Protein AF-A0AAD5GXT1-F1 (afdb_monomer_lite)

Organism: Ambrosia artemisiifolia (NCBI:txid4212)

Radius of gyration: 16.82 Å; chains: 1; bounding box: 49×29×62 Å

InterPro domains:
  IPR007011 Late embryogenesis abundant protein, SMP subgroup domain [PF04927] (12-69)
  IPR007011 Late embryogenesis abundant protein, SMP subgroup domain [PF04927] (77-134)
  IPR042971 Late embryogenesis abundant protein, SMP subgroup [PTHR31174] (7-134)

Foldseek 3Di:
DDDDPPPVPQAQKLLNLLLQLCVQFVLFFQAPLLLQLVLLSLCVQVVPNDDDVQALSVVSVVQNVVQVPDPDSVPGHTSNNRRNCNVVRRPGMDGQAPVSLVRSLVRSLVRDPVSDDDVSGSSNSSNVSNVSNVVVVVVVPDPDPPPD

Structure (mmCIF, N/CA/C/O backbone):
data_AF-A0AAD5GXT1-F1
#
_entry.id   AF-A0AAD5GXT1-F1
#
loop_
_atom_site.group_PDB
_atom_site.id
_atom_site.type_symbol
_atom_site.label_atom_id
_atom_site.label_alt_id
_atom_site.label_comp_id
_atom_site.label_asym_id
_atom_site.label_entity_id
_atom_site.label_seq_id
_atom_site.pdbx_PDB_ins_code
_atom_site.Cartn_x
_atom_site.Cartn_y
_atom_site.Cartn_z
_atom_site.occupancy
_atom_site.B_iso_or_equiv
_atom_site.auth_seq_id
_atom_site.auth_comp_id
_atom_site.auth_asym_id
_atom_site.auth_atom_id
_atom_site.pdbx_PDB_model_num
ATOM 1 N N . MET A 1 1 ? -31.861 12.208 7.795 1.00 48.75 1 MET A N 1
ATOM 2 C CA . MET A 1 1 ? -30.975 11.036 7.916 1.00 48.75 1 MET A CA 1
ATOM 3 C C . MET A 1 1 ? -29.775 11.266 7.028 1.00 48.75 1 MET A C 1
ATOM 5 O O . MET A 1 1 ? -29.965 11.361 5.826 1.00 48.75 1 MET A O 1
ATOM 9 N N . SER A 1 2 ? -28.596 11.368 7.628 1.00 45.56 2 SER A N 1
ATOM 10 C CA . SER A 1 2 ? -27.322 10.900 7.069 1.00 45.56 2 SER A CA 1
ATOM 11 C C . SER A 1 2 ? -26.282 11.128 8.161 1.00 45.56 2 SER A C 1
ATOM 13 O O . SER A 1 2 ? -25.536 12.104 8.152 1.00 45.56 2 SER A O 1
ATOM 15 N N . GLY A 1 3 ? -26.357 10.269 9.182 1.00 48.44 3 GLY A N 1
ATOM 16 C CA . GLY A 1 3 ? -25.187 9.970 9.992 1.00 48.44 3 GLY A CA 1
ATOM 17 C C . GLY A 1 3 ? -24.165 9.292 9.086 1.00 48.44 3 GLY A C 1
ATOM 18 O O . GLY A 1 3 ? -24.559 8.501 8.233 1.00 48.44 3 GLY A O 1
ATOM 19 N N . GLU A 1 4 ? -22.931 9.782 9.162 1.00 48.44 4 GLU A N 1
ATOM 20 C CA . GLU A 1 4 ? -21.658 9.044 9.189 1.00 48.44 4 GLU A CA 1
ATOM 21 C C . GLU A 1 4 ? -20.535 9.987 8.703 1.00 48.44 4 GLU A C 1
ATOM 23 O O . GLU A 1 4 ? -19.924 9.805 7.657 1.00 48.44 4 GLU A O 1
ATOM 28 N N . GLN A 1 5 ? -20.275 11.061 9.452 1.00 43.34 5 GLN A N 1
ATOM 29 C CA . GLN A 1 5 ? -19.019 11.816 9.350 1.00 43.34 5 GLN A CA 1
ATOM 30 C C . GLN A 1 5 ? -18.474 12.046 10.759 1.00 43.34 5 GLN A C 1
ATOM 32 O O . GLN A 1 5 ? -18.220 13.166 11.186 1.00 43.34 5 GLN A O 1
ATOM 37 N N . ILE A 1 6 ? -18.312 10.956 11.504 1.00 43.09 6 ILE A N 1
ATOM 38 C CA . ILE A 1 6 ? -17.299 10.910 12.554 1.00 43.09 6 ILE A CA 1
ATOM 39 C C . ILE A 1 6 ? -16.092 10.262 11.884 1.00 43.09 6 ILE A C 1
ATOM 41 O O . ILE A 1 6 ? -15.871 9.060 11.993 1.00 43.09 6 ILE A O 1
ATOM 45 N N . LEU A 1 7 ? -15.358 11.051 11.094 1.00 46.44 7 LEU A N 1
ATOM 46 C CA . LEU A 1 7 ? -13.972 10.710 10.805 1.00 46.44 7 LEU A CA 1
ATOM 47 C C . LEU A 1 7 ? -13.266 10.804 12.151 1.00 46.44 7 LEU A C 1
ATOM 49 O O . LEU A 1 7 ? -13.041 11.892 12.680 1.00 46.44 7 LEU A O 1
ATOM 53 N N . ASP A 1 8 ? -13.060 9.639 12.744 1.00 50.03 8 ASP A N 1
ATOM 54 C CA . ASP A 1 8 ? -12.243 9.430 13.917 1.00 50.03 8 ASP A CA 1
ATOM 55 C C . ASP A 1 8 ? -10.878 10.094 13.683 1.00 50.03 8 ASP A C 1
ATOM 57 O O . ASP A 1 8 ? -10.020 9.544 13.001 1.00 50.03 8 ASP A O 1
ATOM 61 N N . GLN A 1 9 ? -10.684 11.311 14.205 1.00 56.50 9 GLN A N 1
ATOM 62 C CA . GLN A 1 9 ? -9.461 12.112 14.023 1.00 56.50 9 GLN A CA 1
ATOM 63 C C . GLN A 1 9 ? -8.212 11.475 14.676 1.00 56.50 9 GLN A C 1
ATOM 65 O O . GLN A 1 9 ? -7.190 12.139 14.840 1.00 56.50 9 GLN A O 1
ATOM 70 N N . GLY A 1 10 ? -8.290 10.204 15.084 1.00 73.00 10 GLY A N 1
ATOM 71 C CA . GLY A 1 10 ? -7.210 9.435 15.681 1.00 73.00 10 GLY A CA 1
ATOM 72 C C . GLY A 1 10 ? -6.775 8.210 14.877 1.00 73.00 10 GLY A C 1
ATOM 73 O O . GLY A 1 10 ? -5.699 7.691 15.169 1.00 73.00 10 GLY A O 1
ATOM 74 N N . HIS A 1 11 ? -7.537 7.716 13.897 1.00 89.88 11 HIS A N 1
ATOM 75 C CA . HIS A 1 11 ? -7.166 6.497 13.176 1.00 89.88 11 HIS A CA 1
ATOM 76 C C . HIS A 1 11 ? -6.608 6.765 11.783 1.00 89.88 11 HIS A C 1
ATOM 78 O O . HIS A 1 11 ? -7.257 7.372 10.941 1.00 89.88 11 HIS A O 1
ATOM 84 N N . ILE A 1 12 ? -5.436 6.188 11.532 1.00 95.31 12 ILE A N 1
ATOM 85 C CA . ILE A 1 12 ? -4.760 6.190 10.240 1.00 95.31 12 ILE A CA 1
ATOM 86 C C . ILE A 1 12 ? -5.513 5.266 9.277 1.00 95.31 12 ILE A C 1
ATOM 88 O O . ILE A 1 12 ? -5.775 4.099 9.607 1.00 95.31 12 ILE A O 1
ATOM 92 N N . THR A 1 13 ? -5.849 5.753 8.087 1.00 96.44 13 THR A N 1
ATOM 93 C CA . THR A 1 13 ? -6.540 4.980 7.045 1.00 96.44 13 THR A CA 1
ATOM 94 C C . THR A 1 13 ? -5.584 4.197 6.142 1.00 96.44 13 THR A C 1
ATOM 96 O O . THR A 1 13 ? -4.359 4.318 6.228 1.00 96.44 13 THR A O 1
ATOM 99 N N . ILE A 1 14 ? -6.132 3.328 5.283 1.00 96.31 14 ILE A N 1
ATOM 100 C CA . ILE A 1 14 ? -5.325 2.581 4.310 1.00 96.31 14 ILE A CA 1
ATOM 101 C C . ILE A 1 14 ? -4.729 3.536 3.270 1.00 96.31 14 ILE A C 1
ATOM 103 O O . ILE A 1 14 ? -3.557 3.375 2.929 1.00 96.31 14 ILE A O 1
ATOM 107 N N . GLY A 1 15 ? -5.493 4.530 2.805 1.00 96.19 15 GLY A N 1
ATOM 108 C CA . GLY A 1 15 ? -4.996 5.587 1.920 1.00 96.19 15 GLY A CA 1
ATOM 109 C C . GLY A 1 15 ? -3.819 6.351 2.524 1.00 96.19 15 GLY A C 1
ATOM 110 O O . GLY A 1 15 ? -2.754 6.422 1.910 1.00 96.19 15 GLY A O 1
ATOM 111 N N . GLU A 1 16 ? -3.955 6.802 3.770 1.00 96.62 16 GLU A N 1
ATOM 112 C CA . GLU A 1 16 ? -2.899 7.533 4.480 1.00 96.62 16 GLU A CA 1
ATOM 113 C C . GLU A 1 16 ? -1.650 6.672 4.706 1.00 96.62 16 GLU A C 1
ATOM 115 O O . GLU A 1 16 ? -0.520 7.141 4.566 1.00 96.62 16 GLU A O 1
ATOM 120 N N . ALA A 1 17 ? -1.821 5.384 5.021 1.00 96.69 17 ALA A N 1
ATOM 121 C CA . ALA A 1 17 ? -0.694 4.468 5.174 1.00 96.69 17 ALA A CA 1
ATOM 122 C C . ALA A 1 17 ? 0.052 4.229 3.846 1.00 96.69 17 ALA A C 1
ATOM 124 O O . ALA A 1 17 ? 1.276 4.078 3.853 1.00 96.69 17 ALA A O 1
ATOM 125 N N . LEU A 1 18 ? -0.662 4.212 2.714 1.00 96.56 18 LEU A N 1
ATOM 126 C CA . LEU A 1 18 ? -0.068 4.133 1.378 1.00 96.56 18 LEU A CA 1
ATOM 127 C C . LEU A 1 18 ? 0.686 5.422 1.022 1.00 96.56 18 LEU A C 1
ATOM 129 O O . LEU A 1 18 ? 1.824 5.353 0.556 1.00 96.56 18 LEU A O 1
ATOM 133 N N . GLU A 1 19 ? 0.112 6.588 1.309 1.00 96.44 19 GLU A N 1
ATOM 134 C CA . GLU A 1 19 ? 0.789 7.883 1.152 1.00 96.44 19 GLU A CA 1
ATOM 135 C C . GLU A 1 19 ? 2.037 7.980 2.039 1.00 96.44 19 GLU A C 1
ATOM 137 O O . GLU A 1 19 ? 3.087 8.440 1.593 1.00 96.44 19 GLU A O 1
ATOM 142 N N . ALA A 1 20 ? 1.999 7.443 3.260 1.00 95.06 20 ALA A N 1
ATOM 143 C CA . ALA A 1 20 ? 3.183 7.352 4.111 1.00 95.06 20 ALA A CA 1
ATOM 144 C C . ALA A 1 20 ? 4.291 6.492 3.473 1.00 95.06 20 ALA A C 1
ATOM 146 O O . ALA A 1 20 ? 5.469 6.840 3.572 1.00 95.06 20 ALA A O 1
ATOM 147 N N . THR A 1 21 ? 3.943 5.412 2.758 1.00 95.19 21 THR A N 1
ATOM 148 C CA . THR A 1 21 ? 4.922 4.634 1.977 1.00 95.19 21 THR A CA 1
ATOM 149 C C . THR A 1 21 ? 5.574 5.468 0.870 1.00 95.19 21 THR A C 1
ATOM 151 O O . THR A 1 21 ? 6.767 5.295 0.605 1.00 95.19 21 THR A O 1
ATOM 154 N N . ALA A 1 22 ? 4.849 6.407 0.252 1.00 95.06 22 ALA A N 1
ATOM 155 C CA . ALA A 1 22 ? 5.431 7.348 -0.710 1.00 95.06 22 ALA A CA 1
ATOM 156 C C . ALA A 1 22 ? 6.547 8.200 -0.080 1.00 95.06 22 ALA A C 1
ATOM 158 O O . ALA A 1 22 ? 7.498 8.566 -0.765 1.00 95.06 22 ALA A O 1
ATOM 159 N N . LEU A 1 23 ? 6.473 8.480 1.223 1.00 93.19 23 LEU A N 1
ATOM 160 C CA . LEU A 1 23 ? 7.491 9.245 1.945 1.00 93.19 23 LEU A CA 1
ATOM 161 C C . LEU A 1 23 ? 8.676 8.371 2.377 1.00 93.19 23 LEU A C 1
ATOM 163 O O . LEU A 1 23 ? 9.825 8.793 2.271 1.00 93.19 23 LEU A O 1
ATOM 167 N N . THR A 1 24 ? 8.420 7.147 2.845 1.00 91.06 24 THR A N 1
ATOM 168 C CA . THR A 1 24 ? 9.465 6.263 3.394 1.00 91.06 24 THR A CA 1
ATOM 169 C C . THR A 1 24 ? 10.236 5.490 2.329 1.00 91.06 24 THR A C 1
ATOM 171 O O . THR A 1 24 ? 11.412 5.186 2.523 1.00 91.06 24 THR A O 1
ATOM 174 N N . ALA A 1 25 ? 9.588 5.160 1.211 1.00 93.00 25 ALA A N 1
ATOM 175 C CA . ALA A 1 25 ? 10.144 4.340 0.136 1.00 93.00 25 ALA A CA 1
ATOM 176 C C . ALA A 1 25 ? 9.941 4.955 -1.258 1.00 93.00 25 ALA A C 1
ATOM 178 O O . ALA A 1 25 ? 10.157 4.282 -2.266 1.00 93.00 25 ALA A O 1
ATOM 179 N N . GLY A 1 26 ? 9.565 6.234 -1.337 1.00 93.38 26 GLY A N 1
ATOM 180 C CA . GLY A 1 26 ? 9.149 6.891 -2.576 1.00 93.38 26 GLY A CA 1
ATOM 181 C C . GLY A 1 26 ? 10.120 6.802 -3.742 1.00 93.38 26 GLY A C 1
ATOM 182 O O . GLY A 1 26 ? 9.673 6.685 -4.872 1.00 93.38 26 GLY A O 1
ATOM 183 N N . SER A 1 27 ? 11.432 6.818 -3.493 1.00 94.31 27 SER A N 1
ATOM 184 C CA . SER A 1 27 ? 12.475 6.783 -4.532 1.00 94.31 27 SER A CA 1
ATOM 185 C C . SER A 1 27 ? 12.713 5.397 -5.145 1.00 94.31 27 SER A C 1
ATOM 187 O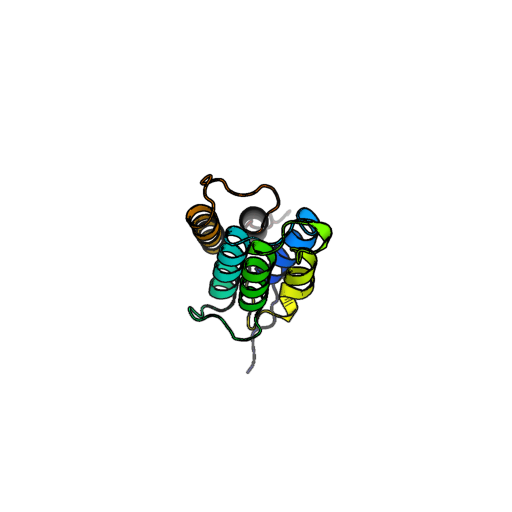 O . SER A 1 27 ? 13.452 5.267 -6.132 1.00 94.31 27 SER A O 1
ATOM 189 N N . ARG A 1 28 ? 12.108 4.345 -4.579 1.00 93.31 28 ARG A N 1
ATOM 190 C CA . ARG A 1 28 ? 12.253 2.978 -5.081 1.00 93.31 28 ARG A CA 1
ATOM 191 C C . ARG A 1 28 ? 11.373 2.741 -6.310 1.00 93.31 28 ARG A C 1
ATOM 193 O O . ARG A 1 28 ? 10.213 3.156 -6.314 1.00 93.31 28 ARG A O 1
ATOM 200 N N . PRO A 1 29 ? 11.895 2.044 -7.336 1.00 95.44 29 PRO A N 1
ATOM 201 C CA . PRO A 1 29 ? 11.066 1.492 -8.397 1.00 95.44 29 PRO A CA 1
ATOM 202 C C . PRO A 1 29 ? 9.974 0.584 -7.839 1.00 95.44 29 PRO A C 1
ATOM 204 O O . PRO A 1 29 ? 10.237 -0.200 -6.930 1.00 95.44 29 PRO A O 1
ATOM 207 N N . VAL A 1 30 ? 8.787 0.655 -8.434 1.00 95.19 30 VAL A N 1
ATOM 208 C CA . VAL A 1 30 ? 7.705 -0.296 -8.154 1.00 95.19 30 VAL A CA 1
ATOM 209 C C . VAL A 1 30 ? 8.049 -1.655 -8.761 1.00 95.19 30 VAL A C 1
ATOM 211 O O . VAL A 1 30 ? 8.382 -1.729 -9.951 1.00 95.19 30 VAL A O 1
ATOM 214 N N . ASP A 1 31 ? 7.928 -2.721 -7.972 1.00 93.50 31 ASP A N 1
ATOM 215 C CA . ASP A 1 31 ? 8.032 -4.108 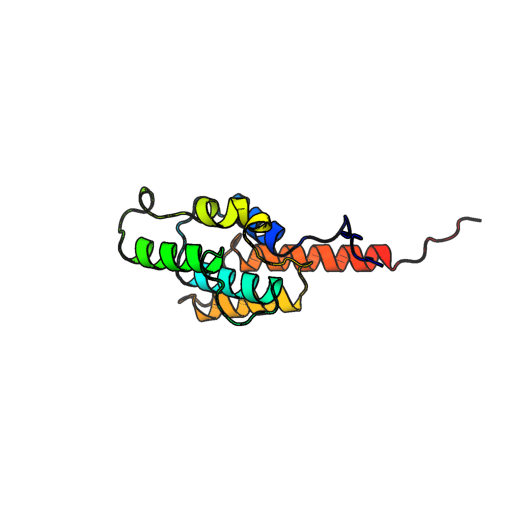-8.432 1.00 93.50 31 ASP A CA 1
ATOM 216 C C . ASP A 1 31 ? 6.704 -4.888 -8.288 1.00 93.50 31 ASP A C 1
ATOM 218 O O . ASP A 1 31 ? 5.673 -4.346 -7.883 1.00 93.50 31 ASP A O 1
ATOM 222 N N . TYR A 1 32 ? 6.698 -6.171 -8.672 1.00 93.38 32 TYR A N 1
ATOM 223 C CA . TYR A 1 32 ? 5.497 -7.014 -8.595 1.00 93.38 32 TYR A CA 1
ATOM 224 C C . TYR A 1 32 ? 5.042 -7.309 -7.159 1.00 93.38 32 TYR A C 1
ATOM 226 O O . TYR A 1 32 ? 3.843 -7.472 -6.925 1.00 93.38 32 TYR A O 1
ATOM 234 N N . SER A 1 33 ? 5.970 -7.351 -6.202 1.00 92.62 33 SER A N 1
ATOM 235 C CA . SER A 1 33 ? 5.652 -7.531 -4.785 1.00 92.62 33 SER A CA 1
ATOM 236 C C . SER A 1 33 ? 4.945 -6.295 -4.238 1.00 92.62 33 SER A C 1
ATOM 238 O O . SER A 1 33 ? 3.901 -6.415 -3.594 1.00 92.62 33 SER A O 1
ATOM 240 N N . ASP A 1 34 ? 5.455 -5.105 -4.569 1.00 94.19 34 ASP A N 1
ATOM 241 C CA . ASP A 1 34 ? 4.823 -3.832 -4.227 1.00 94.19 34 ASP A CA 1
ATOM 242 C C . ASP A 1 34 ? 3.419 -3.746 -4.849 1.00 94.19 34 ASP A C 1
ATOM 244 O O . ASP A 1 34 ? 2.444 -3.451 -4.158 1.00 94.19 34 ASP A O 1
ATOM 248 N N . ALA A 1 35 ? 3.279 -4.078 -6.137 1.00 94.75 35 ALA A N 1
ATOM 249 C CA . ALA A 1 35 ? 1.986 -4.061 -6.821 1.00 94.75 35 ALA A CA 1
ATOM 250 C C . ALA A 1 35 ? 0.963 -5.022 -6.185 1.00 94.75 35 ALA A C 1
ATOM 252 O O . ALA A 1 35 ? -0.213 -4.670 -6.052 1.00 94.75 35 ALA A O 1
ATOM 253 N N . ALA A 1 36 ? 1.394 -6.208 -5.743 1.00 93.75 36 ALA A N 1
ATOM 254 C CA . ALA A 1 36 ? 0.538 -7.154 -5.030 1.00 93.75 36 ALA A CA 1
ATOM 255 C C . ALA A 1 36 ? 0.119 -6.639 -3.643 1.00 93.75 36 ALA A C 1
ATOM 257 O O . ALA A 1 36 ? -1.046 -6.776 -3.258 1.00 93.75 36 ALA A O 1
ATOM 258 N N . ALA A 1 37 ? 1.038 -6.015 -2.903 1.00 94.94 37 ALA A N 1
ATOM 259 C CA . ALA A 1 37 ? 0.747 -5.409 -1.608 1.00 94.94 37 ALA A CA 1
ATOM 260 C C . ALA A 1 37 ? -0.251 -4.241 -1.737 1.00 94.94 37 ALA A C 1
ATOM 262 O O . ALA A 1 37 ? -1.226 -4.175 -0.987 1.00 94.94 37 ALA A O 1
ATOM 263 N N . ILE A 1 38 ? -0.066 -3.370 -2.735 1.00 95.44 38 ILE A N 1
ATOM 264 C CA . ILE A 1 38 ? -0.965 -2.242 -3.031 1.00 95.44 38 ILE A CA 1
ATOM 265 C C . ILE A 1 38 ? -2.354 -2.749 -3.425 1.00 95.44 38 ILE A C 1
ATOM 267 O O . ILE A 1 38 ? -3.360 -2.260 -2.916 1.00 95.44 38 ILE A O 1
ATOM 271 N N . GLN A 1 39 ? -2.433 -3.777 -4.273 1.00 94.56 39 GLN A N 1
ATOM 272 C CA . GLN A 1 39 ? -3.709 -4.400 -4.624 1.00 94.56 39 GLN A CA 1
ATOM 273 C C . GLN A 1 39 ? -4.417 -4.972 -3.394 1.00 94.56 39 GLN A C 1
ATOM 275 O O . GLN A 1 39 ? -5.616 -4.770 -3.205 1.00 94.56 39 GLN A O 1
ATOM 280 N N . ALA A 1 40 ? -3.679 -5.673 -2.534 1.00 94.69 40 ALA A N 1
ATOM 281 C CA . ALA A 1 40 ? -4.226 -6.209 -1.300 1.00 94.69 40 ALA A CA 1
ATOM 282 C C . ALA A 1 40 ? -4.749 -5.098 -0.375 1.00 94.69 40 ALA A C 1
ATOM 284 O O . ALA A 1 40 ? -5.782 -5.303 0.269 1.00 94.69 40 ALA A O 1
ATOM 285 N N . ALA A 1 41 ? -4.074 -3.947 -0.324 1.00 95.38 41 ALA A N 1
ATOM 286 C CA . ALA A 1 41 ? -4.514 -2.770 0.417 1.00 95.38 41 ALA A CA 1
ATOM 287 C C . ALA A 1 41 ? -5.810 -2.178 -0.168 1.00 95.38 41 ALA A C 1
ATOM 289 O O . ALA A 1 41 ? -6.777 -2.007 0.569 1.00 95.38 41 ALA A O 1
ATOM 290 N N . GLU A 1 42 ? -5.889 -1.968 -1.485 1.00 93.88 42 GLU A N 1
ATOM 291 C CA . GLU A 1 42 ? -7.083 -1.426 -2.160 1.00 93.88 42 GLU A CA 1
ATOM 292 C C . GLU A 1 42 ? -8.320 -2.331 -1.989 1.00 93.88 42 GLU A C 1
ATOM 294 O O . GLU A 1 42 ? -9.416 -1.854 -1.680 1.00 93.88 42 GLU A O 1
ATOM 299 N N . VAL A 1 43 ? -8.148 -3.654 -2.100 1.00 93.81 43 VAL A N 1
ATOM 300 C CA . VAL A 1 43 ? -9.221 -4.639 -1.848 1.00 93.81 43 VAL A CA 1
ATOM 301 C C . VAL A 1 43 ? -9.749 -4.527 -0.418 1.00 93.81 43 VAL A C 1
ATOM 303 O O . VAL A 1 43 ? -10.949 -4.650 -0.176 1.00 93.81 43 VAL A O 1
ATOM 306 N N . ARG A 1 44 ? -8.859 -4.284 0.549 1.00 93.38 44 ARG A N 1
ATOM 307 C CA . ARG A 1 44 ? -9.231 -4.119 1.959 1.00 93.38 44 ARG A CA 1
ATOM 308 C C . ARG A 1 44 ? -9.926 -2.792 2.198 1.00 93.38 44 ARG A C 1
ATOM 310 O O . ARG A 1 44 ? -10.950 -2.793 2.870 1.00 93.38 44 ARG A O 1
ATOM 317 N N . ALA A 1 45 ? -9.413 -1.705 1.630 1.00 93.00 45 ALA A N 1
ATOM 318 C CA . ALA A 1 45 ? -10.004 -0.374 1.738 1.00 93.00 45 ALA A CA 1
ATOM 319 C C . ALA A 1 45 ? -11.445 -0.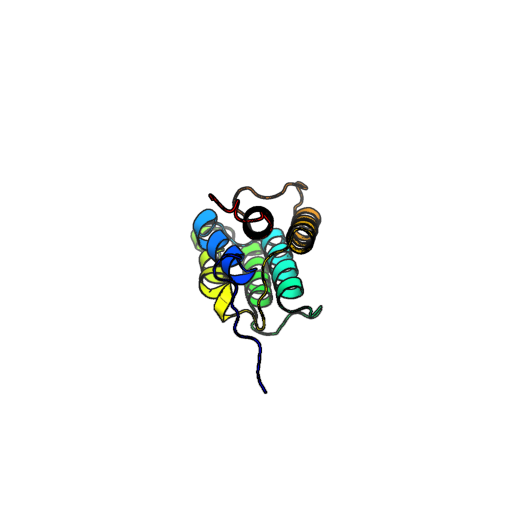351 1.217 1.00 93.00 45 ALA A C 1
ATOM 321 O O . ALA A 1 45 ? -12.341 0.176 1.870 1.00 93.00 45 ALA A O 1
ATOM 322 N N . THR A 1 46 ? -11.683 -1.015 0.087 1.00 88.19 46 THR A N 1
ATOM 323 C CA . THR A 1 46 ? -12.979 -0.977 -0.601 1.00 88.19 46 THR A CA 1
ATOM 324 C C . THR A 1 46 ? -13.923 -2.125 -0.250 1.00 88.19 46 THR A C 1
ATOM 326 O O . THR A 1 46 ? -15.110 -2.058 -0.569 1.00 88.19 46 THR A O 1
ATOM 329 N N . GLY A 1 47 ? -13.413 -3.216 0.329 1.00 85.06 47 GLY A N 1
ATOM 330 C CA . GLY A 1 47 ? -14.155 -4.472 0.485 1.00 85.06 47 GLY A CA 1
ATOM 331 C C . GLY A 1 47 ? -14.499 -5.162 -0.844 1.00 85.06 47 GLY A C 1
ATOM 332 O O . GLY A 1 47 ? -15.238 -6.146 -0.850 1.00 85.06 47 GLY A O 1
ATOM 333 N N . ARG A 1 48 ? -13.987 -4.661 -1.977 1.00 77.62 48 ARG A N 1
ATOM 334 C CA . ARG A 1 48 ? -14.219 -5.211 -3.316 1.00 77.62 48 ARG A CA 1
ATOM 335 C C . ARG A 1 48 ? -13.048 -6.099 -3.705 1.00 77.62 48 ARG A C 1
ATOM 337 O O . ARG A 1 48 ? -11.901 -5.687 -3.633 1.00 77.62 48 ARG A O 1
ATOM 344 N N . THR A 1 49 ? -13.331 -7.312 -4.167 1.00 70.31 49 THR A N 1
ATOM 345 C CA . THR A 1 49 ? -12.294 -8.271 -4.589 1.00 70.31 49 THR A CA 1
ATOM 346 C C . THR A 1 49 ? -11.766 -8.024 -6.002 1.00 70.31 49 THR A C 1
ATOM 348 O O . THR A 1 49 ? -10.753 -8.606 -6.382 1.00 70.31 49 THR A O 1
ATOM 351 N N . ASN A 1 50 ? -12.443 -7.184 -6.786 1.00 66.50 50 ASN A N 1
ATOM 352 C CA . ASN A 1 50 ? -12.061 -6.881 -8.163 1.00 66.50 50 ASN A CA 1
ATOM 353 C C . ASN A 1 50 ? -11.174 -5.632 -8.195 1.00 66.50 50 ASN A C 1
ATOM 355 O O . ASN A 1 50 ? -11.472 -4.660 -7.502 1.00 66.50 50 ASN A O 1
ATOM 359 N N . ILE A 1 51 ? -10.129 -5.647 -9.031 1.00 67.38 51 ILE A N 1
ATOM 360 C CA . ILE A 1 51 ? -9.318 -4.450 -9.302 1.00 67.38 51 ILE A CA 1
ATOM 361 C C . ILE A 1 51 ? -10.235 -3.372 -9.869 1.00 67.38 51 ILE A C 1
ATOM 363 O O . ILE A 1 51 ? -10.971 -3.624 -10.827 1.00 67.38 51 ILE A O 1
ATOM 367 N N . VAL A 1 52 ? -10.175 -2.175 -9.295 1.00 69.31 52 VAL A N 1
ATOM 368 C CA . VAL A 1 52 ? -10.932 -1.038 -9.801 1.00 69.31 52 VAL A CA 1
ATOM 369 C C . VAL A 1 52 ? -10.167 -0.448 -10.991 1.00 69.31 52 VAL A C 1
ATOM 371 O O . VAL A 1 52 ? -9.006 -0.057 -10.835 1.00 69.31 52 VAL A O 1
ATOM 374 N N . PRO A 1 53 ? -10.760 -0.392 -12.200 1.00 69.88 53 PRO A N 1
ATOM 375 C CA . PRO A 1 53 ? -10.105 0.231 -13.345 1.00 69.88 53 PRO A CA 1
ATOM 376 C C . PRO A 1 53 ? -9.744 1.687 -13.031 1.00 69.88 53 PRO A C 1
ATOM 378 O O . PRO A 1 53 ? -10.598 2.454 -12.595 1.00 69.88 53 PRO A O 1
ATOM 381 N N . GLY A 1 54 ? -8.478 2.058 -13.238 1.00 75.44 54 GLY A N 1
ATOM 382 C CA . GLY A 1 54 ? -7.968 3.398 -12.920 1.00 75.44 54 GLY A CA 1
ATOM 383 C C . GLY A 1 54 ? -7.605 3.633 -11.447 1.00 75.44 54 GLY A C 1
ATOM 384 O O . GLY A 1 54 ? -7.176 4.734 -11.118 1.00 75.44 54 GLY A O 1
ATOM 385 N N . GLY A 1 55 ? -7.741 2.623 -10.578 1.00 85.50 55 GLY A N 1
ATOM 386 C CA . GLY A 1 55 ? -7.324 2.685 -9.174 1.00 85.50 55 GLY A CA 1
ATOM 387 C C . GLY A 1 55 ? -5.805 2.626 -8.971 1.00 85.50 55 GLY A C 1
ATOM 388 O O . GLY A 1 55 ? -5.028 2.377 -9.901 1.00 85.50 55 GLY A O 1
ATOM 389 N N . VAL A 1 56 ? -5.378 2.813 -7.721 1.00 92.88 56 VAL A N 1
ATOM 390 C CA . VAL A 1 56 ? -3.963 2.815 -7.307 1.00 92.88 56 VAL A CA 1
ATOM 391 C C . VAL A 1 56 ? -3.307 1.465 -7.617 1.00 92.88 56 VAL A C 1
ATOM 393 O O . VAL A 1 56 ? -2.191 1.410 -8.139 1.00 92.88 56 VAL A O 1
ATOM 396 N N . ALA A 1 57 ? -4.025 0.364 -7.386 1.00 93.00 57 ALA A N 1
ATOM 397 C CA . ALA A 1 57 ? -3.562 -0.987 -7.687 1.00 93.00 57 ALA A CA 1
ATOM 398 C C . ALA A 1 57 ? -3.329 -1.215 -9.189 1.00 93.00 57 ALA A C 1
ATOM 400 O O . ALA A 1 57 ? -2.333 -1.828 -9.580 1.00 93.00 57 ALA A O 1
ATOM 401 N N . ALA A 1 58 ? -4.215 -0.697 -10.044 1.00 93.19 58 ALA A N 1
ATOM 402 C CA . ALA A 1 58 ? -4.066 -0.803 -11.493 1.00 93.19 58 ALA A CA 1
ATOM 403 C C . ALA A 1 58 ? -2.829 -0.031 -11.987 1.00 93.19 58 ALA A C 1
ATOM 405 O O . ALA A 1 58 ? -2.063 -0.539 -12.812 1.00 93.19 58 ALA A O 1
ATOM 406 N N . ALA A 1 59 ? -2.592 1.165 -11.438 1.00 95.06 59 ALA A N 1
ATOM 407 C CA . ALA A 1 59 ? -1.411 1.966 -11.744 1.00 95.06 59 ALA A CA 1
ATOM 408 C C . ALA A 1 59 ? -0.114 1.261 -11.305 1.00 95.06 59 ALA A C 1
ATOM 410 O O . ALA A 1 59 ? 0.833 1.177 -12.091 1.00 95.06 59 ALA A O 1
ATOM 411 N N . ALA A 1 60 ? -0.095 0.672 -10.103 1.00 95.62 60 ALA A N 1
ATOM 412 C CA . ALA A 1 60 ? 1.041 -0.102 -9.601 1.00 95.62 60 ALA A CA 1
ATOM 413 C C . ALA A 1 60 ? 1.361 -1.320 -10.486 1.00 95.62 60 ALA A C 1
ATOM 415 O O . ALA A 1 60 ? 2.520 -1.547 -10.828 1.00 95.62 60 ALA A O 1
ATOM 416 N N . GLN A 1 61 ? 0.346 -2.074 -10.921 1.00 95.31 61 GLN A N 1
ATOM 417 C CA . GLN A 1 61 ? 0.523 -3.228 -11.815 1.00 95.31 61 GLN A CA 1
ATOM 418 C C . GLN A 1 61 ? 1.076 -2.822 -13.191 1.00 95.31 61 GLN A C 1
ATOM 420 O O . GLN A 1 61 ? 1.986 -3.467 -13.727 1.00 95.31 61 GLN A O 1
ATOM 425 N N . SER A 1 62 ? 0.572 -1.719 -13.756 1.00 95.75 62 SER A N 1
ATOM 426 C CA . SER A 1 62 ? 1.115 -1.155 -14.996 1.00 95.75 62 SER A CA 1
ATOM 427 C C . SER A 1 62 ? 2.567 -0.704 -14.822 1.00 95.75 62 SER A C 1
ATOM 429 O O . SER A 1 62 ? 3.381 -0.925 -15.721 1.00 95.75 62 SER A O 1
ATOM 431 N N . ALA A 1 63 ? 2.894 -0.069 -13.694 1.00 96.19 63 ALA A N 1
ATOM 432 C CA . ALA A 1 63 ? 4.245 0.375 -13.373 1.00 96.19 63 ALA A CA 1
ATOM 433 C C . ALA A 1 63 ? 5.202 -0.812 -13.225 1.00 96.19 63 ALA A C 1
ATOM 435 O O . ALA A 1 63 ? 6.225 -0.835 -13.899 1.00 96.19 63 ALA A O 1
ATOM 436 N N . ALA A 1 64 ? 4.843 -1.838 -12.450 1.00 95.75 64 ALA A N 1
ATOM 437 C CA . ALA A 1 64 ? 5.649 -3.047 -12.280 1.00 95.75 64 ALA A CA 1
ATOM 438 C C . ALA A 1 64 ? 5.920 -3.755 -13.620 1.00 95.75 64 ALA A C 1
ATOM 440 O O . ALA A 1 64 ? 7.063 -4.091 -13.932 1.00 95.75 64 ALA A O 1
ATOM 441 N N . THR A 1 65 ? 4.893 -3.898 -14.467 1.00 96.62 65 THR A N 1
ATOM 442 C CA . THR A 1 65 ? 5.023 -4.522 -15.798 1.00 96.62 65 THR A CA 1
ATOM 443 C C . THR A 1 65 ? 5.935 -3.734 -16.736 1.00 96.62 65 THR A C 1
ATOM 445 O O . THR A 1 65 ? 6.668 -4.325 -17.533 1.00 96.62 65 THR A O 1
ATOM 448 N N . ARG A 1 66 ? 5.900 -2.399 -16.661 1.00 96.62 66 ARG A N 1
ATOM 449 C CA . ARG A 1 66 ? 6.808 -1.529 -17.417 1.00 96.62 66 ARG A CA 1
ATOM 450 C C . ARG A 1 66 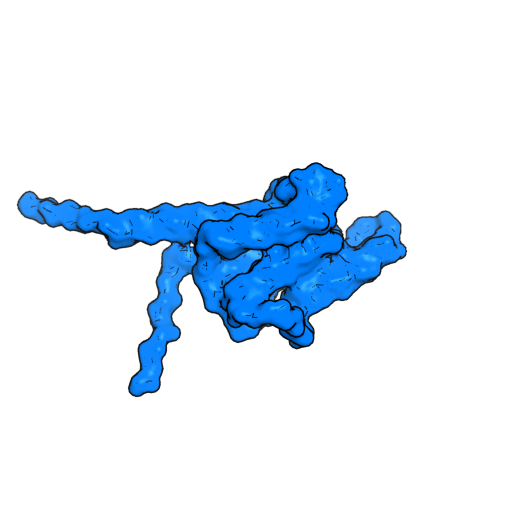? 8.228 -1.617 -16.863 1.00 96.62 66 ARG A C 1
ATOM 452 O O . ARG A 1 66 ? 9.159 -1.870 -17.620 1.00 96.62 66 ARG A O 1
ATOM 459 N N . ASN A 1 67 ? 8.378 -1.469 -15.551 1.00 97.12 67 ASN A N 1
ATOM 460 C CA . ASN A 1 67 ? 9.656 -1.469 -14.846 1.00 97.12 67 ASN A CA 1
ATOM 461 C C . ASN A 1 67 ? 10.426 -2.777 -15.033 1.00 97.12 67 ASN A C 1
ATOM 463 O O . ASN A 1 67 ? 11.646 -2.740 -15.155 1.00 97.12 67 ASN A O 1
ATOM 467 N N . ALA A 1 68 ? 9.731 -3.915 -15.124 1.00 94.62 68 ALA A N 1
ATOM 468 C CA . ALA A 1 68 ? 10.338 -5.218 -15.392 1.00 94.62 68 ALA A CA 1
ATOM 469 C C . ALA A 1 68 ? 11.061 -5.298 -16.752 1.00 94.62 68 ALA A C 1
ATOM 471 O O . ALA A 1 68 ? 11.893 -6.179 -16.953 1.00 94.62 68 ALA A O 1
ATOM 472 N N . ARG A 1 69 ? 10.755 -4.390 -17.690 1.00 94.69 69 ARG A N 1
ATOM 473 C CA . ARG A 1 69 ? 11.380 -4.315 -19.022 1.00 94.69 69 ARG A CA 1
ATOM 474 C C . ARG A 1 69 ? 12.513 -3.290 -19.095 1.00 94.69 69 ARG A C 1
ATOM 476 O O . ARG A 1 69 ? 13.215 -3.249 -20.099 1.00 94.69 69 ARG A O 1
ATOM 483 N N . LEU A 1 70 ? 12.671 -2.460 -18.064 1.00 94.44 70 LEU A N 1
ATOM 484 C CA . LEU A 1 70 ? 13.664 -1.391 -18.010 1.00 94.44 70 LEU A CA 1
ATOM 485 C C . LEU A 1 70 ? 14.872 -1.836 -17.186 1.00 94.44 70 LEU A C 1
ATOM 487 O O . LEU A 1 70 ? 14.736 -2.361 -16.080 1.00 94.44 70 LEU A O 1
ATOM 491 N N . THR A 1 71 ? 16.070 -1.602 -17.713 1.00 90.50 71 THR A N 1
ATOM 492 C CA . THR A 1 71 ? 17.324 -1.940 -17.025 1.00 90.50 71 THR A CA 1
ATOM 493 C C . THR A 1 71 ? 17.809 -0.815 -16.121 1.00 90.50 71 THR A C 1
ATOM 495 O O . THR A 1 71 ? 18.474 -1.079 -15.121 1.00 90.50 71 THR A O 1
ATOM 498 N N . ARG A 1 72 ? 17.456 0.431 -16.444 1.00 91.56 72 ARG A N 1
ATOM 499 C CA . ARG A 1 72 ? 17.877 1.617 -15.707 1.00 91.56 72 ARG A CA 1
ATOM 500 C C . ARG A 1 72 ? 16.831 2.039 -14.684 1.00 91.56 72 ARG A C 1
ATOM 502 O O . ARG A 1 72 ? 15.662 2.216 -15.012 1.00 91.56 72 ARG A O 1
ATOM 509 N N . ASP A 1 73 ? 17.256 2.205 -13.436 1.00 88.56 73 ASP A N 1
ATOM 510 C CA . ASP A 1 73 ? 16.354 2.528 -12.330 1.00 88.56 73 ASP A CA 1
ATOM 511 C C . ASP A 1 73 ? 15.816 3.962 -12.366 1.00 88.56 73 ASP A C 1
ATOM 513 O O . ASP A 1 73 ? 14.757 4.207 -11.795 1.00 88.56 73 ASP A O 1
ATOM 517 N N . ASP A 1 74 ? 16.503 4.905 -13.009 1.00 91.75 74 ASP A N 1
ATOM 518 C CA . ASP A 1 74 ? 16.050 6.293 -13.185 1.00 91.75 74 ASP A CA 1
ATOM 519 C C . ASP A 1 74 ? 14.887 6.423 -14.180 1.00 91.75 74 ASP A C 1
ATOM 521 O O . ASP A 1 74 ? 14.098 7.354 -14.075 1.00 91.75 74 ASP A O 1
ATOM 525 N N . GLU A 1 75 ? 14.731 5.460 -15.090 1.00 93.94 75 GLU A N 1
ATOM 526 C CA . GLU A 1 75 ? 13.623 5.405 -16.056 1.00 93.94 75 GLU A CA 1
ATOM 527 C C . GLU A 1 75 ? 12.378 4.686 -15.500 1.00 93.94 75 GLU A C 1
ATOM 529 O O . GLU A 1 75 ? 11.306 4.712 -16.109 1.00 93.94 75 GLU A O 1
ATOM 534 N N . LYS A 1 76 ? 12.509 4.011 -14.351 1.00 96.94 76 LYS A N 1
ATOM 535 C CA . LYS A 1 76 ? 11.425 3.240 -13.734 1.00 96.94 76 LYS A CA 1
ATOM 536 C C . LYS A 1 76 ? 10.475 4.134 -12.951 1.00 96.94 76 LYS A C 1
ATOM 538 O O . LYS A 1 76 ? 10.912 4.959 -12.154 1.00 96.94 76 LYS A O 1
ATOM 543 N N . THR A 1 77 ? 9.180 3.852 -13.075 1.00 97.50 77 THR A N 1
ATOM 544 C CA . THR A 1 77 ? 8.138 4.471 -12.250 1.00 97.50 77 THR A CA 1
ATOM 545 C C . THR A 1 77 ? 8.344 4.104 -10.781 1.00 97.50 77 THR A C 1
ATOM 547 O O . THR A 1 77 ? 8.539 2.928 -10.443 1.00 97.50 77 THR A O 1
ATOM 550 N N . LYS A 1 78 ? 8.305 5.103 -9.907 1.00 97.06 78 LYS A N 1
ATOM 551 C CA . LYS A 1 78 ? 8.610 4.984 -8.482 1.00 97.06 78 LYS A CA 1
ATOM 552 C C . LYS A 1 78 ? 7.360 4.887 -7.611 1.00 97.06 78 LYS A C 1
ATOM 554 O O . LYS A 1 78 ? 6.262 5.240 -8.037 1.00 97.06 78 LYS A O 1
ATOM 559 N N . LEU A 1 79 ? 7.527 4.423 -6.370 1.00 96.12 79 LEU A N 1
ATOM 560 C CA . LEU A 1 79 ? 6.425 4.324 -5.405 1.00 96.12 79 LEU A CA 1
ATOM 561 C C . LEU A 1 79 ? 5.772 5.680 -5.124 1.00 96.12 79 LEU A C 1
A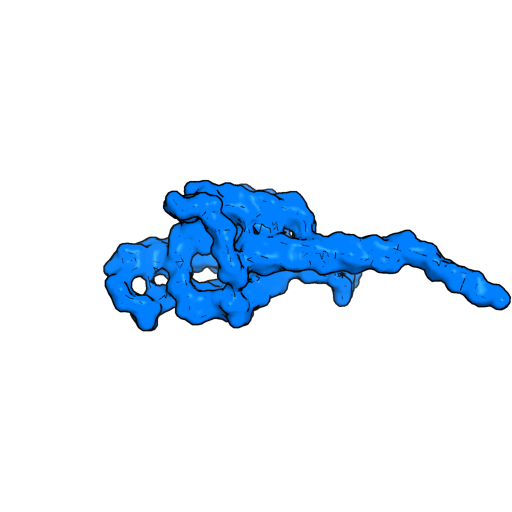TOM 563 O O . LEU A 1 79 ? 4.551 5.736 -4.992 1.00 96.12 79 LEU A O 1
ATOM 567 N N . SER A 1 80 ? 6.544 6.771 -5.084 1.00 96.31 80 SER A N 1
ATOM 568 C CA . SER A 1 80 ? 5.978 8.107 -4.867 1.00 96.31 80 SER A CA 1
ATOM 569 C C . SER A 1 80 ? 5.009 8.522 -5.974 1.00 96.31 80 SER A C 1
ATOM 571 O O . SER A 1 80 ? 3.958 9.084 -5.681 1.00 96.31 80 SER A O 1
ATOM 573 N N . GLU A 1 81 ? 5.297 8.195 -7.232 1.00 96.19 81 GLU A N 1
ATOM 574 C CA . GLU A 1 81 ? 4.435 8.549 -8.369 1.00 96.19 81 GLU A CA 1
ATOM 575 C C . GLU A 1 81 ? 3.070 7.847 -8.317 1.00 96.19 81 GLU A C 1
ATOM 577 O O . GLU A 1 81 ? 2.079 8.361 -8.834 1.00 96.19 81 GLU A O 1
ATOM 582 N N . ILE A 1 82 ? 3.008 6.673 -7.685 1.00 95.75 82 ILE A N 1
ATOM 583 C CA . ILE A 1 82 ? 1.781 5.883 -7.563 1.00 95.75 82 ILE A CA 1
ATOM 584 C C . ILE A 1 82 ? 1.016 6.221 -6.280 1.00 95.75 82 ILE A C 1
ATOM 586 O O . ILE A 1 82 ? -0.209 6.328 -6.312 1.00 95.75 82 ILE A O 1
ATOM 590 N N . LEU A 1 83 ? 1.725 6.380 -5.159 1.00 96.50 83 LEU A N 1
ATOM 591 C CA . LEU A 1 83 ? 1.123 6.390 -3.826 1.00 96.50 83 LEU A CA 1
ATOM 592 C C . LEU A 1 83 ? 0.895 7.782 -3.228 1.00 96.50 83 LEU A C 1
ATOM 594 O O . LEU A 1 83 ? 0.164 7.867 -2.252 1.00 96.50 83 LEU A O 1
ATOM 598 N N . SER A 1 84 ? 1.451 8.864 -3.792 1.00 93.56 84 SER A N 1
ATOM 599 C CA . SER A 1 84 ? 1.336 10.219 -3.198 1.00 93.56 84 SER A CA 1
ATOM 600 C C . SER A 1 84 ? -0.089 10.787 -3.155 1.00 93.56 84 SER A C 1
ATOM 602 O O . SER A 1 84 ? -0.321 11.799 -2.507 1.00 93.56 84 SER A O 1
ATOM 604 N N . GLU A 1 85 ? -1.028 10.163 -3.863 1.00 90.44 85 GLU A N 1
ATOM 605 C CA . GLU A 1 85 ? -2.442 10.555 -3.909 1.00 90.44 85 GLU A CA 1
ATOM 606 C C . GLU A 1 85 ? -3.342 9.337 -3.649 1.00 90.44 85 GLU A C 1
ATOM 608 O O . GLU A 1 85 ? -4.418 9.204 -4.236 1.00 90.44 85 GLU A O 1
ATOM 613 N N . ALA A 1 86 ? -2.872 8.369 -2.858 1.00 93.19 86 ALA A N 1
ATOM 614 C CA . ALA A 1 86 ? -3.616 7.135 -2.640 1.00 93.19 86 ALA A CA 1
ATOM 615 C C . ALA A 1 86 ? -4.971 7.402 -1.968 1.00 93.19 86 ALA A C 1
ATOM 617 O O . ALA A 1 86 ? -5.971 6.828 -2.393 1.00 93.19 86 ALA A O 1
ATOM 618 N N . THR A 1 87 ? -5.037 8.313 -0.995 1.00 91.88 87 THR A N 1
ATOM 619 C CA . THR A 1 87 ?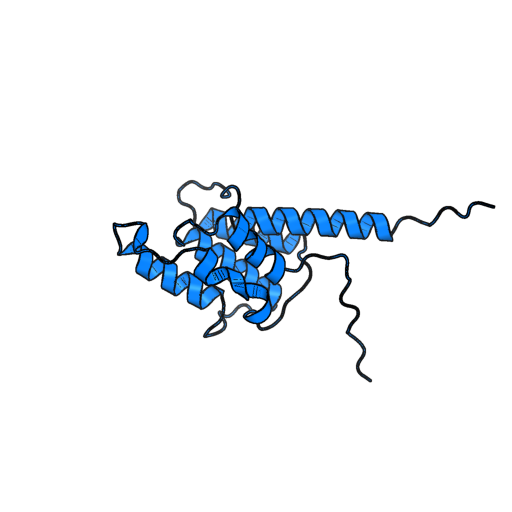 -6.267 8.636 -0.259 1.00 91.88 87 THR A CA 1
ATOM 620 C C . THR A 1 87 ? -7.361 9.162 -1.189 1.00 91.88 87 THR A C 1
ATOM 622 O O . THR A 1 87 ? -8.521 8.780 -1.062 1.00 91.88 87 THR A O 1
ATOM 625 N N . SER A 1 88 ? -7.004 9.992 -2.174 1.00 89.69 88 SER A N 1
ATOM 626 C CA . SER A 1 88 ? -7.968 10.552 -3.133 1.00 89.69 88 SER A CA 1
ATOM 627 C C . SER A 1 88 ? -8.308 9.607 -4.292 1.00 89.69 88 SER A C 1
ATOM 629 O O . SER A 1 88 ? -9.364 9.751 -4.910 1.00 89.69 88 SER A O 1
ATOM 631 N N . LYS A 1 89 ? -7.435 8.638 -4.596 1.00 89.75 89 LYS A N 1
ATOM 632 C CA . LYS A 1 89 ? -7.611 7.668 -5.694 1.00 89.75 89 LYS A CA 1
ATOM 633 C C . LYS A 1 89 ? -8.299 6.372 -5.271 1.00 89.75 89 LYS A C 1
ATOM 635 O O . LYS A 1 89 ? -8.742 5.613 -6.137 1.00 89.75 89 LYS A O 1
ATOM 640 N N . LEU A 1 90 ? -8.394 6.095 -3.973 1.00 89.69 90 LEU A N 1
ATOM 641 C CA . LEU A 1 90 ? -9.157 4.963 -3.462 1.00 89.69 90 LEU A CA 1
ATOM 642 C C . LEU A 1 90 ? -10.671 5.257 -3.538 1.00 89.69 90 LEU A C 1
ATOM 644 O O . LEU A 1 90 ? -11.125 6.276 -3.027 1.00 89.69 90 LEU A O 1
ATOM 648 N N . PRO A 1 91 ? -11.496 4.363 -4.120 1.00 86.31 91 PRO A N 1
ATOM 649 C CA . PRO A 1 91 ? -12.951 4.568 -4.208 1.00 86.31 91 PRO A CA 1
ATOM 650 C C . PRO A 1 91 ? -13.676 4.583 -2.859 1.00 86.31 91 PRO A C 1
ATOM 652 O O . PRO A 1 91 ? -14.797 5.073 -2.755 1.00 86.31 91 PRO A O 1
ATOM 655 N N . ALA A 1 92 ? -13.068 3.955 -1.861 1.00 89.31 92 ALA A N 1
ATOM 656 C CA . ALA A 1 92 ? -13.481 3.961 -0.473 1.00 89.31 92 ALA A CA 1
ATOM 657 C C . ALA A 1 92 ? -12.231 3.735 0.372 1.00 89.31 92 ALA A C 1
ATOM 659 O O . ALA A 1 92 ? -11.305 3.042 -0.061 1.00 89.31 92 ALA A O 1
ATOM 660 N N . ASP A 1 93 ? -12.232 4.299 1.570 1.00 92.94 93 ASP A N 1
ATOM 661 C CA . ASP A 1 93 ? -11.130 4.184 2.508 1.00 92.94 93 ASP A CA 1
ATOM 662 C C . ASP A 1 93 ? -11.667 3.891 3.907 1.00 92.94 93 ASP A C 1
ATOM 664 O O . ASP A 1 93 ? -12.820 4.191 4.232 1.00 92.94 93 ASP A O 1
ATOM 668 N N . LYS A 1 94 ? -10.838 3.251 4.725 1.00 94.56 94 LYS A N 1
ATOM 669 C CA . LYS A 1 94 ? -11.190 2.884 6.093 1.00 94.56 94 LYS A CA 1
ATOM 670 C C . LYS A 1 94 ? -9.955 2.857 6.991 1.00 94.56 94 LYS A C 1
ATOM 672 O O . LYS A 1 94 ? -8.853 2.606 6.496 1.00 94.56 94 LYS A O 1
ATOM 677 N N . PRO A 1 95 ? -10.135 3.016 8.313 1.00 95.94 95 PRO A N 1
ATOM 678 C CA . PRO A 1 95 ? -9.078 2.791 9.289 1.00 95.94 95 PRO A CA 1
ATOM 679 C C . PRO A 1 95 ? -8.364 1.452 9.082 1.00 95.94 95 PRO A C 1
ATOM 681 O O . PRO A 1 95 ? -9.006 0.405 8.913 1.00 95.94 95 PRO A O 1
ATOM 684 N N . VAL A 1 96 ? -7.031 1.471 9.129 1.00 96.31 96 VAL A N 1
ATOM 685 C CA . VAL A 1 96 ? -6.236 0.243 9.041 1.00 96.31 96 VAL A CA 1
ATOM 686 C C . VAL A 1 96 ? -6.471 -0.605 10.286 1.00 96.31 96 VAL A C 1
ATOM 688 O O . VAL A 1 96 ? -6.302 -0.140 11.415 1.00 96.31 96 VAL A O 1
ATOM 691 N N . THR A 1 97 ? -6.801 -1.879 10.090 1.00 95.62 97 THR A N 1
ATOM 692 C CA . THR A 1 97 ? -6.858 -2.879 11.162 1.00 95.62 97 THR A CA 1
ATOM 693 C C . THR A 1 97 ? -5.683 -3.849 11.072 1.00 95.62 97 THR A C 1
ATOM 695 O O . THR A 1 97 ? -5.045 -4.008 10.028 1.00 95.62 97 THR A O 1
ATOM 698 N N . ARG A 1 98 ? -5.430 -4.590 12.156 1.00 95.19 98 ARG A N 1
ATOM 699 C CA . ARG A 1 98 ? -4.416 -5.655 12.170 1.00 95.19 98 ARG A CA 1
ATOM 700 C C . ARG A 1 98 ? -4.651 -6.708 11.078 1.00 95.19 98 ARG A C 1
ATOM 702 O O . ARG A 1 98 ? -3.701 -7.121 10.422 1.00 95.19 98 ARG A O 1
ATOM 709 N N . ARG A 1 99 ? -5.911 -7.092 10.841 1.00 95.88 99 ARG A N 1
ATOM 710 C CA . ARG A 1 99 ? -6.283 -8.066 9.800 1.00 95.88 99 ARG A CA 1
ATOM 711 C C . ARG A 1 99 ? -5.981 -7.542 8.396 1.00 95.88 99 ARG A C 1
ATOM 713 O O . ARG A 1 99 ? -5.625 -8.320 7.508 1.00 95.88 99 ARG A O 1
ATOM 720 N N . ASP A 1 100 ? -6.116 -6.233 8.190 1.00 96.25 100 ASP A N 1
ATOM 721 C CA . ASP A 1 100 ? -5.749 -5.623 6.917 1.00 96.25 100 ASP A CA 1
ATOM 722 C C . ASP A 1 100 ? -4.241 -5.740 6.692 1.00 96.25 100 ASP A C 1
ATOM 724 O O . ASP A 1 100 ? -3.821 -6.286 5.672 1.00 96.25 100 ASP A O 1
ATOM 728 N N . ALA A 1 101 ? -3.445 -5.323 7.682 1.00 95.81 101 ALA A N 1
ATOM 729 C CA . ALA A 1 101 ? -1.988 -5.377 7.629 1.00 95.81 101 ALA A CA 1
ATOM 730 C C . ALA A 1 101 ? -1.452 -6.804 7.414 1.00 95.81 101 ALA A C 1
ATOM 732 O O . ALA A 1 101 ? -0.654 -7.022 6.508 1.00 95.81 101 ALA A O 1
ATOM 733 N N . GLU A 1 102 ? -1.930 -7.795 8.174 1.00 94.75 102 GLU A N 1
ATOM 734 C CA . GLU A 1 102 ? -1.550 -9.212 8.010 1.00 94.75 102 GLU A CA 1
ATOM 735 C C . GLU A 1 102 ? -1.850 -9.725 6.601 1.00 94.75 102 GLU A C 1
ATOM 737 O O . GLU A 1 102 ? -1.079 -10.466 5.989 1.00 94.75 102 GLU A O 1
ATOM 742 N N . GLY A 1 103 ? -2.980 -9.291 6.062 1.00 94.12 103 GLY A N 1
ATOM 743 C CA . GLY A 1 103 ? -3.392 -9.635 4.725 1.00 94.12 103 GLY A CA 1
ATOM 744 C C . GLY A 1 103 ? -2.521 -9.036 3.619 1.00 94.12 103 GLY A C 1
ATOM 745 O O . GLY A 1 103 ? -2.286 -9.701 2.611 1.00 94.12 103 GLY A O 1
ATOM 746 N N . VAL A 1 104 ? -2.037 -7.809 3.813 1.00 94.62 104 VAL A N 1
ATOM 747 C CA . VAL A 1 104 ? -1.096 -7.148 2.897 1.00 94.62 104 VAL A CA 1
ATOM 748 C C . VAL A 1 104 ? 0.303 -7.746 3.012 1.00 94.62 104 VAL A C 1
ATOM 750 O O . VAL A 1 104 ? 0.905 -8.054 1.988 1.00 94.62 104 VAL A O 1
ATOM 753 N N . ILE A 1 105 ? 0.771 -8.032 4.231 1.00 92.62 105 ILE A N 1
ATOM 754 C CA . ILE A 1 105 ? 2.009 -8.788 4.478 1.00 92.62 105 ILE A CA 1
ATOM 755 C C . ILE A 1 105 ? 1.970 -10.122 3.725 1.00 92.62 105 ILE A C 1
ATOM 757 O O . ILE A 1 105 ? 2.899 -10.464 3.000 1.00 92.62 105 ILE A O 1
ATOM 761 N N . GLY A 1 106 ? 0.866 -10.864 3.835 1.00 91.38 106 GLY A N 1
ATOM 762 C CA . GLY A 1 106 ? 0.702 -12.133 3.133 1.00 91.38 106 GLY A CA 1
ATOM 763 C C . GLY A 1 106 ? 0.662 -12.013 1.606 1.00 91.38 106 GLY A C 1
ATOM 764 O O . GLY A 1 106 ? 0.910 -13.012 0.935 1.00 91.38 106 GLY A O 1
ATOM 765 N N . ALA A 1 107 ? 0.330 -10.846 1.046 1.00 91.62 107 ALA A N 1
ATOM 766 C CA . ALA A 1 107 ? 0.367 -10.600 -0.396 1.00 91.62 107 ALA A CA 1
ATOM 767 C C . ALA A 1 107 ? 1.778 -10.233 -0.873 1.00 91.62 107 ALA A C 1
ATOM 769 O O . ALA A 1 107 ? 2.223 -10.771 -1.886 1.00 91.62 107 ALA A O 1
ATOM 770 N N . GLU A 1 108 ? 2.482 -9.389 -0.113 1.00 89.25 108 GLU A N 1
ATOM 771 C CA . GLU A 1 108 ? 3.883 -9.026 -0.355 1.00 89.25 108 GLU A CA 1
ATOM 772 C C . GLU A 1 108 ? 4.761 -10.284 -0.322 1.00 89.25 108 GLU A C 1
ATOM 774 O O . GLU A 1 108 ? 5.395 -10.629 -1.310 1.00 89.25 108 GLU A O 1
ATOM 779 N N . LEU A 1 109 ? 4.676 -11.078 0.751 1.00 86.62 109 LEU A N 1
ATOM 780 C CA . LEU A 1 109 ? 5.483 -12.292 0.914 1.00 86.62 109 LEU A CA 1
ATOM 781 C C . LEU A 1 109 ? 5.258 -13.338 -0.182 1.00 86.62 109 LEU A C 1
ATOM 783 O O . LEU A 1 109 ? 6.199 -14.010 -0.579 1.00 86.62 109 LEU A O 1
ATOM 787 N N . ARG A 1 110 ? 4.029 -13.493 -0.690 1.00 87.44 110 ARG A N 1
ATOM 788 C CA . ARG A 1 110 ? 3.746 -14.444 -1.783 1.00 87.44 110 ARG A CA 1
ATOM 789 C C . ARG A 1 110 ? 4.345 -14.015 -3.120 1.00 87.44 110 ARG A C 1
ATOM 791 O O . ARG A 1 110 ? 4.495 -14.861 -3.994 1.00 87.44 110 ARG A O 1
ATOM 798 N N . ASN A 1 111 ? 4.624 -12.724 -3.282 1.00 82.81 111 ASN A N 1
ATOM 799 C CA . ASN A 1 111 ? 5.137 -12.138 -4.516 1.00 82.81 111 ASN A CA 1
ATOM 800 C C . ASN A 1 111 ? 6.587 -11.640 -4.374 1.00 82.81 111 ASN A C 1
ATOM 802 O O . ASN A 1 111 ? 7.151 -11.148 -5.350 1.00 82.81 111 ASN A O 1
ATOM 806 N N . ASP A 1 112 ? 7.207 -11.811 -3.200 1.00 76.06 112 ASP A N 1
ATOM 807 C CA . ASP A 1 112 ? 8.634 -11.592 -2.974 1.00 76.06 112 ASP A CA 1
ATOM 808 C C . ASP A 1 112 ? 9.404 -12.921 -3.117 1.00 76.06 112 ASP A C 1
ATOM 810 O O . ASP A 1 112 ? 9.190 -13.841 -2.322 1.00 76.06 112 ASP A O 1
ATOM 814 N N . PRO A 1 113 ? 10.348 -13.036 -4.073 1.00 67.94 113 PRO A N 1
ATOM 815 C CA . PRO A 1 113 ? 11.208 -14.214 -4.213 1.00 67.94 113 PRO A CA 1
ATOM 816 C C . PRO A 1 113 ? 12.015 -14.560 -2.952 1.00 67.94 113 PRO A C 1
ATOM 818 O O . PRO A 1 113 ? 12.401 -15.711 -2.771 1.00 67.94 113 PRO A O 1
ATOM 821 N N . ASN A 1 114 ? 12.281 -13.577 -2.088 1.00 71.25 114 ASN A N 1
ATOM 822 C CA . ASN A 1 114 ? 13.066 -13.739 -0.866 1.00 71.25 114 ASN A CA 1
ATOM 823 C C . ASN A 1 114 ? 12.201 -13.999 0.376 1.00 71.25 114 ASN A C 1
ATOM 825 O O . ASN A 1 114 ? 12.757 -14.202 1.452 1.00 71.25 114 ASN A O 1
ATOM 829 N N . LEU A 1 115 ? 10.864 -13.992 0.252 1.00 70.12 115 LEU A N 1
ATOM 830 C CA . LEU A 1 115 ? 9.922 -14.191 1.364 1.00 70.12 115 LEU A CA 1
ATOM 831 C C . LEU A 1 115 ? 10.179 -13.249 2.558 1.00 70.12 115 LEU A C 1
ATOM 833 O O . LEU A 1 115 ? 10.007 -13.627 3.719 1.00 70.12 115 LEU A O 1
ATOM 837 N N . THR A 1 116 ? 10.592 -12.013 2.283 1.00 67.50 116 THR A N 1
ATOM 838 C CA . THR A 1 116 ? 10.845 -10.991 3.305 1.00 67.50 116 THR A CA 1
ATOM 839 C C . THR A 1 116 ? 9.848 -9.854 3.194 1.00 67.50 116 THR A C 1
ATOM 841 O O . THR A 1 116 ? 9.558 -9.401 2.092 1.00 67.50 116 THR A O 1
ATOM 844 N N . THR A 1 117 ? 9.374 -9.329 4.326 1.00 64.81 117 THR A N 1
ATOM 845 C CA . THR A 1 117 ? 8.659 -8.047 4.314 1.00 64.81 117 THR A CA 1
ATOM 846 C C . THR A 1 117 ? 9.646 -6.918 4.057 1.00 64.81 117 THR A C 1
ATOM 848 O O . THR A 1 117 ? 10.686 -6.862 4.724 1.00 64.81 117 THR A O 1
ATOM 851 N N . ARG A 1 118 ? 9.339 -6.003 3.134 1.00 72.88 118 ARG A N 1
ATOM 852 C CA . ARG A 1 118 ? 10.274 -4.929 2.769 1.00 72.88 118 ARG A CA 1
ATOM 853 C C . ARG A 1 118 ? 10.289 -3.821 3.836 1.00 72.88 118 ARG A C 1
ATOM 855 O O . ARG A 1 118 ? 9.239 -3.233 4.116 1.00 72.88 118 ARG A O 1
ATOM 862 N N . PRO A 1 119 ? 11.454 -3.468 4.417 1.00 74.00 119 PRO A N 1
ATOM 863 C CA . PRO A 1 119 ? 11.549 -2.336 5.339 1.00 74.00 119 PRO A CA 1
ATOM 864 C C . PRO A 1 119 ? 11.085 -1.034 4.674 1.00 74.00 119 PRO A C 1
ATOM 866 O O . PRO A 1 119 ? 11.531 -0.705 3.577 1.00 74.00 119 PRO A O 1
ATOM 869 N N . GLY A 1 120 ? 10.179 -0.305 5.330 1.00 79.31 120 GLY A N 1
ATOM 870 C CA . GLY A 1 120 ? 9.628 0.958 4.821 1.00 79.31 120 GLY A CA 1
ATOM 871 C C . GLY A 1 120 ? 8.685 0.828 3.617 1.00 79.31 120 GLY A C 1
ATOM 872 O O . GLY A 1 120 ? 8.252 1.854 3.099 1.00 79.31 120 GLY A O 1
ATOM 873 N N . GLY A 1 121 ? 8.376 -0.396 3.176 1.00 88.31 121 GLY A N 1
ATOM 874 C CA . GLY A 1 121 ? 7.431 -0.677 2.095 1.00 88.31 121 GLY A CA 1
ATOM 875 C C . GLY A 1 121 ? 5.968 -0.647 2.543 1.00 88.31 121 GLY A C 1
ATOM 876 O O . GLY A 1 121 ? 5.634 -0.268 3.667 1.00 88.31 121 GLY A O 1
ATOM 877 N N . VAL A 1 122 ? 5.084 -1.090 1.652 1.00 93.81 122 VAL A N 1
ATOM 878 C CA . VAL A 1 122 ? 3.625 -1.025 1.834 1.00 93.81 122 VAL A CA 1
ATOM 879 C C . VAL A 1 122 ? 3.175 -1.830 3.055 1.00 93.81 122 VAL A C 1
ATOM 881 O O . VAL A 1 122 ? 2.452 -1.319 3.912 1.00 93.81 122 VAL A O 1
ATOM 884 N N . ALA A 1 123 ? 3.646 -3.073 3.191 1.00 93.56 123 ALA A N 1
ATOM 885 C CA . ALA A 1 123 ? 3.278 -3.924 4.319 1.00 93.56 123 ALA A CA 1
ATOM 886 C C . ALA A 1 123 ? 3.741 -3.348 5.671 1.00 93.56 123 ALA A C 1
ATOM 888 O O . ALA A 1 123 ? 3.008 -3.409 6.662 1.00 93.56 123 ALA A O 1
ATOM 889 N N . ALA A 1 124 ? 4.937 -2.752 5.709 1.00 93.44 124 ALA A N 1
ATOM 890 C CA . ALA A 1 124 ? 5.490 -2.139 6.912 1.00 93.44 124 ALA A CA 1
ATOM 891 C C . ALA A 1 124 ? 4.674 -0.914 7.361 1.00 93.44 124 ALA A C 1
ATOM 893 O O . ALA A 1 124 ? 4.357 -0.806 8.550 1.00 93.44 124 ALA A O 1
ATOM 894 N N . SER A 1 125 ? 4.292 -0.037 6.426 1.00 95.38 125 SER A N 1
ATOM 895 C CA . SER A 1 125 ? 3.473 1.146 6.718 1.00 95.38 125 SER A CA 1
ATOM 896 C C . SER A 1 125 ? 2.090 0.771 7.242 1.00 95.38 125 SER A C 1
ATOM 898 O O . SER A 1 125 ? 1.672 1.282 8.280 1.00 95.38 125 SER A O 1
ATOM 900 N N . LEU A 1 126 ? 1.407 -0.192 6.611 1.00 96.06 126 LEU A N 1
ATOM 901 C CA . LEU A 1 126 ? 0.102 -0.656 7.094 1.00 96.06 126 LEU A CA 1
ATOM 902 C C . LEU A 1 126 ? 0.208 -1.338 8.464 1.00 96.06 126 LEU A C 1
ATOM 904 O O . LEU A 1 126 ? -0.646 -1.137 9.325 1.00 96.06 126 LEU A O 1
ATOM 908 N N . ALA A 1 127 ? 1.265 -2.115 8.710 1.00 95.50 127 ALA A N 1
ATOM 909 C CA . ALA A 1 127 ? 1.491 -2.714 10.022 1.00 95.50 127 ALA A CA 1
ATOM 910 C C . ALA A 1 127 ? 1.745 -1.656 11.108 1.00 95.50 127 ALA A C 1
ATOM 912 O O . ALA A 1 127 ? 1.279 -1.814 12.237 1.00 95.50 127 ALA A O 1
ATOM 913 N N . ALA A 1 128 ? 2.468 -0.579 10.788 1.00 94.88 128 ALA A N 1
ATOM 914 C CA . ALA A 1 128 ? 2.668 0.542 11.701 1.00 94.88 128 ALA A CA 1
ATOM 915 C C . ALA A 1 128 ? 1.354 1.288 11.978 1.00 94.88 128 ALA A C 1
ATOM 917 O O . ALA A 1 128 ? 1.013 1.484 13.145 1.00 94.88 128 ALA A O 1
ATOM 918 N N . ALA A 1 129 ? 0.586 1.606 10.934 1.00 95.25 129 ALA A N 1
ATOM 919 C CA . ALA A 1 129 ? -0.721 2.250 11.045 1.00 95.25 129 ALA A CA 1
ATOM 920 C C . ALA A 1 129 ? -1.699 1.428 11.900 1.00 95.25 129 ALA A C 1
ATOM 922 O O . ALA A 1 129 ? -2.287 1.946 12.846 1.00 95.25 129 ALA A O 1
ATOM 923 N N . ALA A 1 130 ? -1.793 0.117 11.656 1.00 95.94 130 ALA A N 1
ATOM 924 C CA . ALA A 1 130 ? -2.633 -0.782 12.447 1.00 95.94 130 ALA A CA 1
ATOM 925 C C . ALA A 1 130 ? -2.263 -0.779 13.940 1.00 95.94 130 ALA A C 1
ATOM 927 O O . ALA A 1 130 ? -3.148 -0.801 14.797 1.00 95.94 130 ALA A O 1
ATOM 928 N N . ARG A 1 131 ? -0.961 -0.749 14.263 1.00 94.81 131 ARG A N 1
ATOM 929 C CA . ARG A 1 131 ? -0.487 -0.675 15.654 1.00 94.81 131 ARG A CA 1
ATOM 930 C C . ARG A 1 131 ? -0.861 0.651 16.310 1.00 94.81 131 ARG A C 1
ATOM 932 O O . ARG A 1 131 ? -1.340 0.635 17.440 1.00 94.81 131 ARG A O 1
ATOM 939 N N . ILE A 1 132 ? -0.674 1.772 15.613 1.00 94.12 132 ILE A N 1
ATOM 940 C CA . ILE A 1 132 ? -1.051 3.103 16.115 1.00 94.12 132 ILE A CA 1
ATOM 941 C C . ILE A 1 132 ? -2.559 3.155 16.379 1.00 94.12 132 ILE A C 1
ATOM 943 O O . ILE A 1 132 ? -2.977 3.533 17.471 1.00 94.12 132 ILE A O 1
ATOM 947 N N . ASN A 1 133 ? -3.371 2.658 15.445 1.00 94.31 133 ASN A N 1
ATOM 948 C CA . ASN A 1 133 ? -4.822 2.596 15.612 1.00 94.31 133 ASN A CA 1
ATOM 949 C C . ASN A 1 133 ? -5.229 1.725 16.804 1.00 94.31 133 ASN A C 1
ATOM 951 O O . ASN A 1 133 ? -6.143 2.068 17.549 1.00 94.31 133 ASN A O 1
ATOM 955 N N . GLN A 1 134 ? -4.545 0.601 17.032 1.00 91.06 134 GLN A N 1
ATOM 956 C CA . GLN A 1 134 ? -4.810 -0.242 18.196 1.00 91.06 134 GLN A CA 1
ATOM 957 C C . GLN A 1 134 ? -4.506 0.488 19.514 1.00 91.06 134 GLN A C 1
ATOM 959 O O . GLN A 1 134 ? -5.289 0.391 20.456 1.00 91.06 134 GLN A O 1
ATOM 964 N N . ILE A 1 135 ? -3.403 1.240 19.576 1.00 88.62 135 ILE A N 1
ATOM 965 C CA . ILE A 1 135 ? -3.035 2.048 20.749 1.00 88.62 135 ILE A CA 1
ATOM 966 C C . ILE A 1 135 ? -4.068 3.155 20.989 1.00 88.62 135 ILE A C 1
ATOM 968 O O . ILE A 1 135 ? -4.502 3.354 22.123 1.00 88.62 135 ILE A O 1
ATOM 972 N N . ASN A 1 136 ? -4.511 3.832 19.931 1.00 87.12 136 ASN A N 1
ATOM 973 C CA . ASN A 1 136 ? -5.497 4.905 20.040 1.00 87.12 136 ASN A CA 1
ATOM 974 C C . ASN A 1 136 ? -6.841 4.380 20.556 1.00 87.12 136 ASN A C 1
ATOM 976 O O . ASN A 1 136 ? -7.401 4.963 21.483 1.00 87.12 136 ASN A O 1
ATOM 980 N N . ASN A 1 137 ? -7.287 3.214 20.081 1.00 83.62 137 ASN A N 1
ATOM 981 C CA . ASN A 1 137 ? -8.471 2.544 20.620 1.00 83.62 137 ASN A CA 1
ATOM 982 C C . ASN A 1 137 ? -8.338 2.208 22.118 1.00 83.62 137 ASN A C 1
ATOM 984 O O . ASN A 1 137 ? -9.274 2.429 22.886 1.00 83.62 137 ASN A O 1
ATOM 988 N N . LEU A 1 138 ? -7.172 1.718 22.561 1.00 80.38 138 LEU A N 1
ATOM 989 C CA . LEU A 1 138 ? -6.920 1.414 23.978 1.00 80.38 138 LEU A CA 1
ATOM 990 C C . LEU A 1 138 ? -6.971 2.676 24.855 1.00 80.38 138 LEU A C 1
ATOM 992 O O . LEU A 1 138 ? -7.596 2.668 25.919 1.00 80.38 138 LEU A O 1
ATOM 996 N N . ASN A 1 139 ? -6.380 3.776 24.388 1.00 76.81 139 ASN A N 1
ATOM 997 C CA . ASN A 1 139 ? -6.374 5.052 25.106 1.00 76.81 139 ASN A CA 1
ATOM 998 C C . ASN A 1 139 ? -7.782 5.657 25.230 1.00 76.81 139 ASN A C 1
ATOM 1000 O O . ASN A 1 139 ? -8.123 6.184 26.286 1.00 76.81 139 ASN A O 1
ATOM 1004 N N . GLN A 1 140 ? -8.620 5.526 24.197 1.00 68.44 140 GLN A N 1
ATOM 1005 C CA . GLN A 1 140 ? -10.019 5.981 24.222 1.00 68.44 140 GLN A CA 1
ATOM 1006 C C . GLN A 1 140 ? -10.909 5.118 25.136 1.00 68.44 140 GLN A C 1
ATOM 1008 O O . GLN A 1 140 ? -11.897 5.601 25.681 1.00 68.44 140 GLN A O 1
ATOM 1013 N N . SER A 1 141 ? -10.554 3.845 25.339 1.00 66.19 141 SER A N 1
ATOM 1014 C CA . SER A 1 141 ? -11.300 2.912 26.200 1.00 66.19 141 SER A CA 1
ATOM 1015 C C . SER A 1 141 ? -10.952 2.994 27.695 1.00 66.19 141 SER A C 1
ATOM 1017 O O . SER A 1 141 ? -11.579 2.320 28.513 1.00 66.19 141 SER A O 1
ATOM 1019 N N . SER A 1 142 ? -9.970 3.818 28.078 1.00 58.28 142 SER A N 1
ATOM 1020 C CA . SER A 1 142 ? -9.574 3.986 29.481 1.00 58.28 142 SER A CA 1
ATOM 1021 C C . SER A 1 142 ? -10.558 4.916 30.213 1.00 58.28 142 SER A C 1
ATOM 1023 O O . SER A 1 142 ? -10.756 6.048 29.767 1.00 58.28 142 SER A O 1
ATOM 1025 N N . PRO A 1 143 ? -11.176 4.504 31.341 1.00 58.41 143 PRO A N 1
ATOM 1026 C CA . PRO A 1 143 ? -12.069 5.382 32.089 1.00 58.41 143 PRO A CA 1
ATOM 1027 C C . PRO A 1 143 ? -11.276 6.587 32.602 1.00 58.41 143 PRO A C 1
ATOM 1029 O O . PRO A 1 143 ? -10.273 6.416 33.301 1.00 58.41 143 PRO A O 1
ATOM 1032 N N . LYS A 1 144 ? -11.722 7.809 32.267 1.00 58.88 144 LYS A N 1
ATOM 1033 C CA . LYS A 1 144 ? -11.215 9.031 32.905 1.00 58.88 144 LYS A CA 1
ATOM 1034 C C . LYS A 1 144 ? -11.366 8.837 34.410 1.00 58.88 144 LYS A C 1
ATOM 1036 O O . LYS A 1 144 ? -12.486 8.730 34.905 1.00 58.88 144 LYS A O 1
ATOM 1041 N N . LYS A 1 145 ? -10.249 8.719 35.132 1.00 54.81 145 LYS A N 1
ATOM 1042 C CA . LYS A 1 145 ? -10.281 8.727 36.593 1.00 54.81 145 LYS A CA 1
ATOM 1043 C C . LYS A 1 145 ? -10.887 10.068 36.993 1.00 54.81 145 LYS A C 1
ATOM 1045 O O . LYS A 1 145 ? -10.303 11.108 36.710 1.00 54.81 145 LYS A O 1
ATOM 1050 N N . ASN A 1 146 ? -12.086 10.026 37.565 1.00 51.56 146 ASN A N 1
ATOM 1051 C CA . ASN A 1 146 ? -12.700 11.184 38.190 1.00 51.56 146 ASN A CA 1
ATOM 1052 C C . ASN A 1 146 ? -11.812 11.556 39.380 1.00 51.56 146 ASN A C 1
ATOM 1054 O O . ASN A 1 146 ? -11.809 10.850 40.388 1.00 51.56 146 ASN A O 1
ATOM 1058 N N . GLU A 1 147 ? -11.015 12.607 39.226 1.00 50.66 147 GLU A N 1
ATOM 1059 C CA . GLU A 1 147 ? -10.404 13.289 40.360 1.00 50.66 147 GLU A CA 1
ATOM 1060 C C . GLU A 1 147 ? -11.541 14.008 41.095 1.00 50.66 147 GLU A C 1
ATOM 1062 O O . GLU A 1 147 ? -12.218 14.862 40.518 1.00 50.66 147 GLU A O 1
ATOM 1067 N N . GLY A 1 148 ? -11.828 13.534 42.308 1.00 50.34 148 GLY A N 1
ATOM 1068 C CA . GLY A 1 148 ? -12.772 14.134 43.251 1.00 50.34 148 GLY A CA 1
ATOM 1069 C C . GLY A 1 148 ? -12.058 14.959 44.305 1.00 50.34 148 GLY A C 1
ATOM 1070 O O . GLY A 1 148 ? -10.826 14.788 44.451 1.00 50.34 148 GLY A O 1
#

pLDDT: mean 85.76, std 14.74, range [43.09, 97.5]

Secondary structure (DSSP, 8-state):
--------TTPPBHHHHHHHHHHHSTTSBP-HHHHHHHHHHHHHHH--SSPPTTSHHHHHHHHHHHHTT-S-TTSSPBHHHHHTTHHHHSSS--B--HHHHHHHHHHHHHH-TT--PPTTSHHHHHHHHHHHHHHHHHHHTS------

Sequence (148 aa):
MSGEQILDQGHITIGEALEATALTAGSRPVDYSDAAAIQAAEVRATGRTNIVPGGVAAAAQSAATRNARLTRDDEKTKLSEILSEATSKLPADKPVTRRDAEGVIGAELRNDPNLTTRPGGVAASLAAAARINQINNLNQSSPKKNEG